Protein AF-A0A537NH48-F1 (afdb_monomer_lite)

Foldseek 3Di:
DPPVVVVVPDDPPPPPDPDDPPPLVVLLVVLQVQLVVLLVVLVVDDPPDASVVSLVRNLVSLVVSLVSCVVVVVVVSNVVSVVVNVVSVVCCVPPPVDD

Secondary structure (DSSP, 8-state):
--GGGTGGG--------SS--TTHHHHHHHHHHHHHHHHHHTTS--TTS-HHHHHHHHHHHHHHHHHHHHHTT-HHHHHHHHHH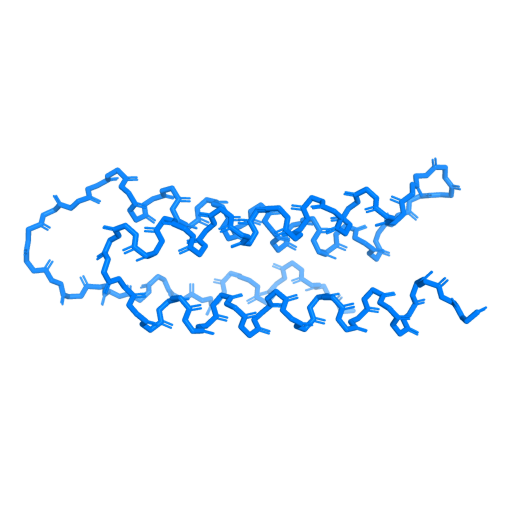HHHHHHHHHHHTS--

pLDDT: mean 80.59, std 19.96, range [38.06, 98.0]

Structure (mmCIF, N/CA/C/O backbone):
data_AF-A0A537NH48-F1
#
_entry.id   AF-A0A537NH48-F1
#
loop_
_atom_site.group_PDB
_atom_site.id
_atom_site.type_symbol
_atom_site.label_atom_id
_atom_site.label_alt_id
_atom_site.label_comp_id
_atom_site.label_asym_id
_atom_site.label_entity_id
_atom_site.label_seq_id
_atom_site.pdbx_PDB_ins_code
_atom_site.Cartn_x
_atom_site.Cartn_y
_atom_site.Cartn_z
_atom_site.occupancy
_atom_site.B_iso_or_equiv
_atom_site.auth_seq_id
_atom_site.auth_comp_id
_atom_site.auth_asym_id
_atom_site.auth_atom_id
_atom_site.pdbx_PDB_model_num
ATOM 1 N N . MET A 1 1 ? 2.548 12.203 -18.583 1.00 38.06 1 MET A N 1
ATOM 2 C CA . MET A 1 1 ? 1.592 12.591 -17.519 1.00 38.06 1 MET A CA 1
ATOM 3 C C . MET A 1 1 ? 2.346 12.783 -16.208 1.00 38.06 1 MET A C 1
ATOM 5 O O . MET A 1 1 ? 3.029 11.864 -15.784 1.00 38.06 1 MET A O 1
ATOM 9 N N . ASN A 1 2 ? 2.260 13.957 -15.574 1.00 38.44 2 ASN A N 1
ATOM 10 C CA . ASN A 1 2 ? 2.938 14.236 -14.301 1.00 38.44 2 ASN A CA 1
ATOM 11 C C . ASN A 1 2 ? 2.164 13.607 -13.128 1.00 38.44 2 ASN A C 1
ATOM 13 O O . ASN A 1 2 ? 1.220 14.210 -12.614 1.00 38.44 2 ASN A O 1
ATOM 17 N N . PHE A 1 3 ? 2.579 12.416 -12.681 1.00 44.19 3 PHE A N 1
ATOM 18 C CA . PHE A 1 3 ? 1.982 11.713 -11.536 1.00 44.19 3 PHE A CA 1
ATOM 19 C C . PHE A 1 3 ? 1.937 12.581 -10.270 1.00 44.19 3 PHE A C 1
ATOM 21 O O . PHE A 1 3 ? 0.995 12.474 -9.499 1.00 44.19 3 PHE A O 1
ATOM 28 N N . ARG A 1 4 ? 2.862 13.538 -10.107 1.00 47.09 4 ARG A N 1
ATOM 29 C CA . ARG A 1 4 ? 2.916 14.490 -8.977 1.00 47.09 4 ARG A CA 1
ATOM 30 C C . ARG A 1 4 ? 1.676 15.395 -8.846 1.00 47.09 4 ARG A C 1
ATOM 32 O O . ARG A 1 4 ? 1.397 15.871 -7.749 1.00 47.09 4 ARG A O 1
ATOM 39 N N . ALA A 1 5 ? 0.918 15.628 -9.923 1.00 40.75 5 ALA A N 1
ATOM 40 C CA . ALA A 1 5 ? -0.221 16.555 -9.928 1.00 40.75 5 ALA A CA 1
ATOM 41 C C . ALA A 1 5 ? -1.545 15.934 -9.438 1.00 40.75 5 ALA A C 1
ATOM 43 O O . ALA A 1 5 ? -2.433 16.666 -8.999 1.00 40.75 5 ALA A O 1
ATOM 44 N N . TRP A 1 6 ? -1.679 14.603 -9.460 1.00 54.03 6 TRP A N 1
ATOM 45 C CA . TRP A 1 6 ? -2.896 13.918 -8.999 1.00 54.03 6 TRP A CA 1
ATOM 46 C C . TRP A 1 6 ? -3.052 13.980 -7.465 1.00 54.03 6 TRP A C 1
ATOM 48 O O . TRP A 1 6 ? -4.153 14.155 -6.946 1.00 54.03 6 TRP A O 1
ATOM 58 N N . TRP A 1 7 ? -1.937 13.951 -6.725 1.00 55.62 7 TRP A N 1
ATOM 59 C CA . TRP A 1 7 ? -1.918 13.816 -5.260 1.00 55.62 7 TRP A CA 1
ATOM 60 C C . TRP A 1 7 ? -2.238 15.101 -4.480 1.00 55.62 7 TRP A C 1
ATOM 62 O O . TRP A 1 7 ? -2.670 15.029 -3.335 1.00 55.62 7 TRP A O 1
ATOM 72 N N . ARG A 1 8 ? -2.099 16.287 -5.093 1.00 49.84 8 ARG A N 1
ATOM 73 C CA . ARG A 1 8 ? -2.443 17.588 -4.470 1.00 49.84 8 ARG A CA 1
ATOM 74 C C . ARG A 1 8 ? -3.954 17.850 -4.374 1.00 49.84 8 ARG A C 1
ATOM 76 O O . ARG A 1 8 ? -4.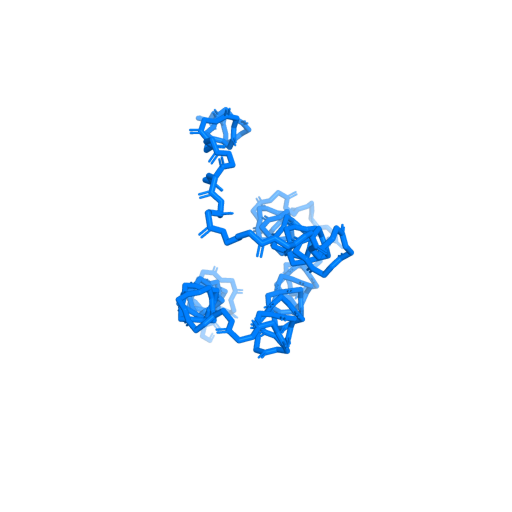354 18.863 -3.813 1.00 49.84 8 ARG A O 1
ATOM 83 N N . ARG A 1 9 ? -4.788 16.962 -4.929 1.00 45.41 9 ARG A N 1
ATOM 84 C CA . ARG A 1 9 ? -6.253 17.098 -5.012 1.00 45.41 9 ARG A CA 1
ATOM 85 C C . ARG A 1 9 ? -7.039 16.124 -4.125 1.00 45.41 9 ARG A C 1
ATOM 87 O O . ARG A 1 9 ? -8.250 16.022 -4.297 1.00 45.41 9 ARG A O 1
ATOM 94 N N . ARG A 1 10 ? -6.419 15.412 -3.174 1.00 50.22 10 ARG A N 1
ATOM 95 C CA . ARG A 1 10 ? -7.192 14.738 -2.112 1.00 50.22 10 ARG A CA 1
ATOM 96 C C . ARG A 1 10 ? -7.309 15.693 -0.924 1.00 50.22 10 ARG A C 1
ATOM 98 O O . ARG A 1 10 ? -6.307 15.892 -0.242 1.00 50.22 10 ARG A O 1
ATOM 105 N N . PRO A 1 11 ? -8.482 16.305 -0.669 1.00 41.97 11 PRO A N 1
ATOM 106 C CA . PRO A 1 11 ? -8.673 17.014 0.585 1.00 41.97 11 PRO A CA 1
ATOM 107 C C . PRO A 1 11 ? -8.484 16.009 1.732 1.00 41.97 11 PRO A C 1
ATOM 109 O O . PRO A 1 11 ? -8.974 14.876 1.614 1.00 41.97 11 PRO A O 1
ATOM 112 N N . PRO A 1 12 ? -7.790 16.370 2.826 1.00 49.22 12 PRO A N 1
ATOM 113 C CA . PRO A 1 12 ? -7.879 15.593 4.053 1.00 49.22 12 PRO A CA 1
ATOM 114 C C . PRO A 1 12 ? -9.363 15.546 4.419 1.00 49.22 12 PRO A C 1
ATOM 116 O O . PRO A 1 12 ? -9.993 16.585 4.615 1.00 49.22 12 PRO A O 1
ATOM 119 N N . ARG A 1 13 ? -9.968 14.354 4.389 1.00 53.50 13 ARG A N 1
ATOM 120 C CA . ARG A 1 13 ? -11.378 14.231 4.763 1.00 53.50 13 ARG A CA 1
ATOM 121 C C . ARG A 1 13 ? -11.483 14.599 6.243 1.00 53.50 13 ARG A C 1
ATOM 123 O O . ARG A 1 13 ? -10.702 14.058 7.027 1.00 53.50 13 ARG A O 1
ATOM 130 N N . PRO A 1 14 ? -12.401 15.501 6.629 1.00 42.62 14 PRO A N 1
ATOM 131 C CA . PRO A 1 14 ? -12.611 15.810 8.029 1.00 42.62 14 PRO A CA 1
ATOM 132 C C . PRO A 1 14 ? -13.133 14.540 8.696 1.00 42.62 14 PRO A C 1
ATOM 134 O O . PRO A 1 14 ? -14.243 14.082 8.427 1.00 42.62 14 PRO A O 1
ATOM 137 N N . VAL A 1 15 ? -12.288 13.927 9.517 1.00 54.19 15 VAL A N 1
ATOM 138 C CA . VAL A 1 15 ? -12.689 12.833 10.392 1.00 54.19 15 VAL A CA 1
ATOM 139 C C . VAL A 1 15 ? -13.487 13.494 11.513 1.00 54.19 15 VAL A C 1
ATOM 141 O O . VAL A 1 15 ? -12.925 13.992 12.481 1.00 54.19 15 VAL A O 1
ATOM 144 N N . SER A 1 16 ? -14.803 13.613 11.339 1.00 50.50 16 SER A N 1
ATOM 145 C CA . SER A 1 16 ? -15.693 14.055 12.412 1.00 50.50 16 SER A CA 1
ATOM 146 C C . SER A 1 16 ? -15.777 12.946 13.454 1.00 50.50 16 SER A C 1
ATOM 148 O O . SER A 1 16 ? -16.609 12.055 13.327 1.00 50.50 16 SER A O 1
ATOM 150 N N . HIS A 1 17 ? -14.906 12.993 14.458 1.00 48.41 17 HIS A N 1
ATOM 151 C CA . HIS A 1 17 ? -15.121 12.428 15.789 1.00 48.41 17 HIS A CA 1
ATOM 152 C C . HIS A 1 17 ? -14.564 13.444 16.788 1.00 48.41 17 HIS A C 1
ATOM 154 O O . HIS A 1 17 ? -13.398 13.827 16.715 1.00 48.41 17 HIS A O 1
ATOM 160 N N . GLY A 1 18 ? -15.432 13.954 17.662 1.00 47.41 18 GLY A N 1
ATOM 161 C CA . GLY A 1 18 ? -15.027 14.835 18.750 1.00 47.41 18 GLY A CA 1
ATOM 162 C C . GLY A 1 18 ? -14.054 14.114 19.682 1.00 47.41 18 GLY A C 1
ATOM 163 O O . GLY A 1 18 ?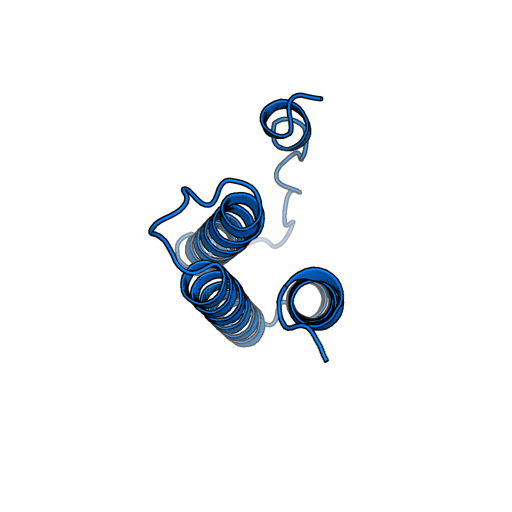 -14.307 12.979 20.076 1.00 47.41 18 GLY A O 1
ATOM 164 N N . GLY A 1 19 ? -12.960 14.796 20.021 1.00 42.28 19 GLY A N 1
ATOM 165 C CA . GLY A 1 19 ? -11.904 14.317 20.915 1.00 42.28 19 GLY A CA 1
ATOM 166 C C . GLY A 1 19 ? -10.609 14.049 20.155 1.00 42.28 19 GLY A C 1
ATOM 167 O O . GLY A 1 19 ? -10.503 13.056 19.451 1.00 42.28 19 GLY A O 1
ATOM 168 N N . GLU A 1 20 ? -9.637 14.955 20.266 1.00 50.00 20 GLU A N 1
ATOM 169 C CA . GLU A 1 20 ? -8.377 14.910 19.517 1.00 50.00 20 GLU A CA 1
ATOM 170 C C . GLU A 1 20 ? -7.531 13.649 19.804 1.00 50.00 20 GLU A C 1
ATOM 172 O O . GLU A 1 20 ? -7.075 13.482 20.935 1.00 50.00 20 GLU A O 1
ATOM 177 N N . PRO A 1 21 ? -7.160 12.851 18.782 1.00 47.41 21 PRO A N 1
ATOM 178 C CA . PRO A 1 21 ? -6.024 11.943 18.835 1.00 47.41 21 PRO A CA 1
ATOM 179 C C . PRO A 1 21 ? -4.954 12.461 17.862 1.00 47.41 21 PRO A C 1
ATOM 181 O O . PRO A 1 21 ? -4.743 11.917 16.780 1.00 47.41 21 PRO A O 1
ATOM 184 N N . LYS A 1 22 ? -4.296 13.576 18.205 1.00 54.47 22 LYS A N 1
ATOM 185 C CA . LYS A 1 22 ? -3.346 14.265 17.306 1.00 54.47 22 LYS A CA 1
ATOM 186 C C . LYS A 1 22 ? -2.090 13.447 16.942 1.00 54.47 22 LYS A C 1
ATOM 188 O O . LYS A 1 22 ? -1.393 13.826 16.005 1.00 54.47 22 LYS A O 1
ATOM 193 N N . GLY A 1 23 ? -1.803 12.340 17.633 1.00 59.28 23 GLY A N 1
ATOM 194 C CA . GLY A 1 23 ? -0.634 11.488 17.366 1.00 59.28 23 GLY A CA 1
ATOM 195 C C . GLY A 1 23 ? -0.888 10.373 16.348 1.00 59.28 23 GLY A C 1
ATOM 196 O O . GLY A 1 23 ? -0.162 10.239 15.363 1.00 59.28 23 GLY A O 1
ATOM 197 N N . ASP A 1 24 ? -1.948 9.592 16.546 1.00 67.19 24 ASP A N 1
ATOM 198 C CA . ASP A 1 24 ? -2.073 8.290 15.883 1.00 67.19 24 ASP A CA 1
ATOM 199 C C . ASP A 1 24 ? -2.634 8.381 14.455 1.00 67.19 24 ASP A C 1
ATOM 201 O O . ASP A 1 24 ? -2.224 7.629 13.566 1.00 67.19 24 ASP A O 1
ATOM 205 N N . THR A 1 25 ? -3.525 9.340 14.178 1.00 78.94 25 THR A N 1
ATOM 206 C CA . THR A 1 25 ? -4.007 9.582 12.805 1.00 78.94 25 THR A CA 1
ATOM 207 C C . THR A 1 25 ? -2.944 10.247 11.929 1.00 78.94 25 THR A C 1
ATOM 209 O O . THR A 1 25 ? -2.930 10.042 10.714 1.00 78.94 25 THR A O 1
ATOM 212 N N . GLY A 1 26 ? -2.041 11.028 12.532 1.00 86.81 26 GLY A N 1
ATOM 213 C CA . GLY A 1 26 ? -0.897 11.624 11.838 1.00 86.81 26 GLY A CA 1
ATOM 214 C C . GLY A 1 26 ? 0.110 10.564 11.395 1.00 86.81 26 GLY A C 1
ATOM 215 O O . GLY A 1 26 ? 0.565 10.586 10.251 1.00 86.81 26 GLY A O 1
ATOM 216 N N . GLU A 1 27 ? 0.387 9.592 12.265 1.00 88.56 27 GLU A N 1
ATOM 217 C CA . GLU A 1 27 ? 1.243 8.453 11.934 1.00 88.56 27 GLU A CA 1
ATOM 218 C C . GLU A 1 27 ? 0.629 7.581 10.832 1.00 88.56 27 GLU A C 1
ATOM 220 O O . GLU A 1 27 ? 1.315 7.230 9.874 1.00 88.56 27 GLU A O 1
ATOM 225 N N . LEU A 1 28 ? -0.682 7.310 10.882 1.00 90.00 28 LEU A N 1
ATOM 226 C CA . LEU A 1 28 ? -1.384 6.601 9.80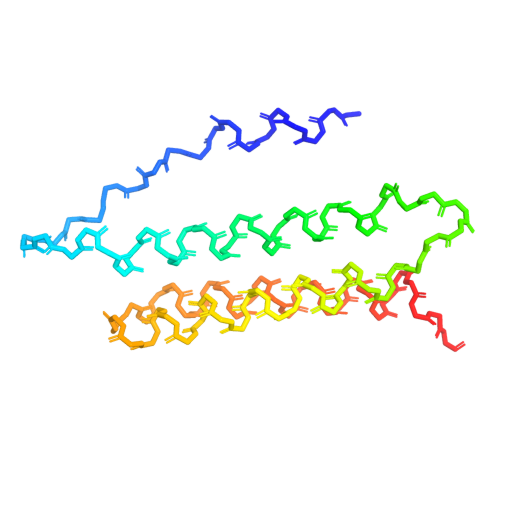6 1.00 90.00 28 LEU A CA 1
ATOM 227 C C . LEU A 1 28 ? -1.207 7.300 8.449 1.00 90.00 28 LEU A C 1
ATOM 229 O O . LEU A 1 28 ? -0.844 6.652 7.465 1.00 90.00 28 LEU A O 1
ATOM 233 N N . ALA A 1 29 ? -1.420 8.618 8.398 1.00 91.25 29 ALA A N 1
ATOM 234 C CA . ALA A 1 29 ? -1.270 9.397 7.170 1.00 91.25 29 ALA A CA 1
ATOM 235 C C . ALA A 1 29 ? 0.182 9.414 6.665 1.00 91.25 29 ALA A C 1
ATOM 237 O O . ALA A 1 29 ? 0.426 9.310 5.460 1.00 91.25 29 ALA A O 1
ATOM 238 N N . ARG A 1 30 ? 1.156 9.509 7.578 1.00 94.00 30 ARG A N 1
ATOM 239 C CA . ARG A 1 30 ? 2.585 9.435 7.254 1.00 94.00 30 ARG A CA 1
ATOM 240 C C . ARG A 1 30 ? 2.955 8.072 6.667 1.00 94.00 30 ARG A C 1
ATOM 242 O O . ARG A 1 30 ? 3.657 8.022 5.660 1.00 94.00 30 ARG A O 1
ATOM 249 N N . LEU A 1 31 ? 2.493 6.982 7.276 1.00 96.00 31 LEU A N 1
ATOM 250 C CA . LEU A 1 31 ? 2.771 5.622 6.816 1.00 96.00 31 LEU A CA 1
ATOM 251 C C . LEU A 1 31 ? 2.160 5.362 5.437 1.00 96.00 31 LEU A C 1
ATOM 253 O O . LEU A 1 31 ? 2.839 4.823 4.567 1.00 96.00 31 LEU A O 1
ATOM 257 N N . GLU A 1 32 ? 0.921 5.800 5.199 1.00 95.25 32 GLU A N 1
ATOM 258 C CA . GLU A 1 32 ? 0.315 5.717 3.866 1.00 95.25 32 GLU A CA 1
ATOM 259 C C . GLU A 1 32 ? 1.117 6.518 2.831 1.00 95.25 32 GLU A C 1
ATOM 261 O O . GLU A 1 32 ? 1.383 6.018 1.739 1.00 95.25 32 GLU A O 1
ATOM 266 N N . LEU A 1 33 ? 1.555 7.733 3.176 1.00 95.50 33 LEU A N 1
ATOM 267 C CA . LEU A 1 33 ? 2.363 8.558 2.280 1.00 95.50 33 LEU A CA 1
ATOM 268 C C . LEU A 1 33 ? 3.678 7.865 1.898 1.00 95.50 33 LEU A C 1
ATOM 270 O O . LEU A 1 33 ? 4.028 7.835 0.720 1.00 95.50 33 LEU A O 1
ATOM 274 N N . LEU A 1 34 ? 4.394 7.300 2.874 1.00 95.56 34 LEU A N 1
ATOM 275 C CA . LEU A 1 34 ? 5.633 6.558 2.625 1.00 95.56 34 LEU A CA 1
ATOM 276 C C . LEU A 1 34 ? 5.383 5.319 1.758 1.00 95.56 34 LEU A C 1
ATOM 278 O O . LEU A 1 34 ? 6.179 5.021 0.869 1.00 95.56 34 LEU A O 1
ATOM 282 N N . ALA A 1 35 ? 4.267 4.623 1.982 1.00 95.88 35 ALA A N 1
ATOM 283 C CA . ALA A 1 35 ? 3.895 3.457 1.195 1.00 95.88 35 ALA A CA 1
ATOM 284 C C . ALA A 1 35 ? 3.644 3.811 -0.279 1.00 95.88 35 ALA A C 1
ATOM 286 O O . ALA A 1 35 ? 4.168 3.150 -1.173 1.00 95.88 35 ALA A O 1
ATOM 287 N N . GLU A 1 36 ? 2.888 4.879 -0.540 1.00 94.62 36 GLU A N 1
ATOM 288 C CA . GLU A 1 36 ? 2.603 5.347 -1.901 1.00 94.62 36 GLU A CA 1
ATOM 289 C C . GLU A 1 36 ? 3.852 5.921 -2.588 1.00 94.62 36 GLU A C 1
ATOM 291 O O . GLU A 1 36 ? 4.018 5.748 -3.793 1.00 94.62 36 GLU A O 1
ATOM 296 N N . GLN A 1 37 ? 4.761 6.566 -1.846 1.00 94.69 37 GLN A N 1
ATOM 297 C CA . GLN A 1 37 ? 6.048 7.020 -2.390 1.00 94.69 37 GLN A CA 1
ATOM 298 C C . GLN A 1 37 ? 6.928 5.849 -2.823 1.00 94.69 37 GLN A C 1
ATOM 300 O O . GLN A 1 37 ? 7.482 5.883 -3.919 1.00 94.69 37 GLN A O 1
ATOM 305 N N . ALA A 1 38 ? 7.026 4.810 -1.994 1.00 93.62 38 ALA A N 1
ATOM 306 C CA . ALA A 1 38 ? 7.751 3.597 -2.347 1.00 93.62 38 ALA A CA 1
ATOM 307 C C . ALA A 1 38 ? 7.096 2.889 -3.546 1.00 93.62 38 ALA A C 1
ATOM 309 O O . ALA A 1 38 ? 7.791 2.463 -4.461 1.00 93.62 38 ALA A O 1
ATOM 310 N N . TYR A 1 39 ? 5.760 2.854 -3.609 1.00 94.38 39 TYR A N 1
ATOM 311 C CA . TYR A 1 39 ? 5.054 2.320 -4.773 1.00 94.38 39 TYR A CA 1
ATOM 312 C C . TYR A 1 39 ? 5.345 3.117 -6.054 1.00 94.38 39 TYR A C 1
ATOM 314 O O . TYR A 1 39 ? 5.617 2.527 -7.094 1.00 94.38 39 TYR A O 1
ATOM 322 N N . ALA A 1 40 ? 5.338 4.450 -5.995 1.00 92.50 40 ALA A N 1
ATOM 323 C CA . ALA A 1 40 ? 5.709 5.282 -7.139 1.00 92.50 40 ALA A CA 1
ATOM 324 C C . ALA A 1 40 ? 7.166 5.041 -7.567 1.00 92.50 40 ALA A C 1
ATOM 326 O O . ALA A 1 40 ? 7.445 4.915 -8.758 1.00 92.50 40 ALA A O 1
ATOM 327 N N . ALA A 1 41 ? 8.071 4.897 -6.595 1.00 91.12 41 ALA A N 1
ATOM 328 C CA . ALA A 1 41 ? 9.482 4.644 -6.847 1.00 91.12 41 ALA A CA 1
ATOM 329 C C . ALA A 1 41 ? 9.738 3.324 -7.591 1.00 91.12 41 ALA A C 1
ATOM 331 O O . ALA A 1 41 ? 10.728 3.258 -8.309 1.00 91.12 41 ALA A O 1
ATOM 332 N N . MET A 1 42 ? 8.833 2.333 -7.517 1.00 90.06 42 MET A N 1
ATOM 333 C CA . MET A 1 42 ? 8.921 1.093 -8.309 1.00 90.06 42 MET A CA 1
ATOM 334 C C . MET A 1 42 ? 8.972 1.334 -9.828 1.00 90.06 42 MET A C 1
ATOM 336 O O . MET A 1 42 ? 9.483 0.486 -10.554 1.00 90.06 42 MET A O 1
ATOM 340 N N . TYR A 1 43 ? 8.461 2.467 -10.317 1.00 87.69 43 TYR A N 1
ATOM 341 C CA . TYR A 1 43 ? 8.468 2.816 -11.743 1.00 87.69 43 TYR A CA 1
ATOM 342 C C . TYR A 1 43 ? 9.613 3.758 -12.140 1.00 87.69 43 TYR A C 1
ATOM 344 O O . TYR A 1 43 ? 9.944 3.845 -13.319 1.00 87.69 43 TYR A O 1
ATOM 352 N N . ASP A 1 44 ? 10.231 4.434 -11.170 1.00 85.50 44 ASP A N 1
ATOM 353 C CA . ASP A 1 44 ? 11.316 5.402 -11.381 1.00 85.50 44 ASP A CA 1
ATOM 354 C C . ASP A 1 44 ? 12.705 4.781 -11.114 1.00 85.50 44 ASP A C 1
ATOM 356 O O . ASP A 1 44 ? 13.683 5.494 -10.879 1.00 85.50 44 ASP A O 1
ATOM 360 N N . VAL A 1 45 ? 12.803 3.447 -11.101 1.00 72.44 45 VAL A N 1
ATOM 361 C CA . VAL A 1 45 ? 13.999 2.713 -10.664 1.00 72.44 45 VAL A CA 1
ATOM 362 C C . VAL A 1 45 ? 15.161 2.896 -11.654 1.00 72.44 45 VAL A C 1
ATOM 364 O O . VAL A 1 45 ? 15.063 2.459 -12.802 1.00 72.44 45 VAL A O 1
ATOM 367 N N . PRO A 1 46 ? 16.294 3.499 -11.235 1.00 66.38 46 PRO A N 1
ATOM 368 C CA . PRO A 1 46 ? 17.500 3.557 -12.057 1.00 66.38 46 PRO A CA 1
ATOM 369 C C . PRO A 1 46 ? 18.089 2.153 -12.286 1.00 66.38 46 PRO A C 1
ATOM 371 O O . PRO A 1 46 ? 17.876 1.274 -11.453 1.00 66.38 46 PRO A O 1
ATOM 374 N N . PRO A 1 47 ? 18.935 1.944 -13.315 1.00 63.06 47 PRO A N 1
ATOM 375 C CA . PRO A 1 47 ? 19.419 0.617 -13.735 1.00 63.06 47 PRO A CA 1
ATOM 376 C C . PRO A 1 47 ? 20.119 -0.236 -12.661 1.00 63.06 47 PRO A C 1
ATOM 378 O O . PRO A 1 47 ? 20.335 -1.424 -12.864 1.00 63.06 47 PRO A O 1
ATOM 381 N N . LEU A 1 48 ? 20.521 0.371 -11.542 1.00 65.81 48 LEU A N 1
ATOM 382 C CA . LEU A 1 48 ? 21.316 -0.242 -10.475 1.00 65.81 48 LEU A CA 1
ATOM 383 C C . LEU A 1 48 ? 20.519 -0.496 -9.185 1.00 65.81 48 LEU A C 1
ATOM 385 O O . LEU A 1 48 ? 21.078 -1.003 -8.216 1.00 65.81 48 LEU A O 1
ATOM 389 N N . ARG A 1 49 ? 19.239 -0.114 -9.135 1.00 73.12 49 ARG A N 1
ATOM 390 C CA . ARG A 1 49 ? 18.387 -0.269 -7.950 1.00 73.12 49 ARG A CA 1
ATOM 391 C C . ARG A 1 49 ? 17.376 -1.390 -8.188 1.00 73.12 49 ARG A C 1
ATOM 393 O O . ARG A 1 49 ? 16.888 -1.566 -9.297 1.00 73.12 49 ARG A O 1
ATOM 400 N N . SER A 1 50 ? 17.073 -2.173 -7.156 1.00 83.06 50 SER A N 1
ATOM 401 C CA . SER A 1 50 ? 16.104 -3.264 -7.266 1.00 83.06 50 SER A CA 1
ATOM 402 C C . SER A 1 50 ? 14.689 -2.756 -7.008 1.00 83.06 50 SER A C 1
ATOM 404 O O . SER A 1 50 ? 14.402 -2.251 -5.924 1.00 83.06 50 SER A O 1
ATOM 406 N N . VAL A 1 51 ? 13.773 -2.975 -7.957 1.00 90.38 51 VAL A N 1
ATOM 407 C CA . VAL A 1 51 ? 12.332 -2.714 -7.766 1.00 90.38 51 VAL A CA 1
ATOM 408 C C . VAL A 1 51 ? 11.783 -3.470 -6.546 1.00 90.38 51 VAL A C 1
ATOM 410 O O . VAL A 1 51 ? 10.833 -3.025 -5.901 1.00 90.38 51 VAL A O 1
ATOM 413 N N . LYS A 1 52 ? 12.397 -4.609 -6.194 1.00 90.94 52 LYS A N 1
ATOM 414 C CA . LYS A 1 52 ? 12.016 -5.411 -5.028 1.00 90.94 52 LYS A CA 1
ATOM 415 C C . LYS A 1 52 ? 12.111 -4.624 -3.720 1.00 90.94 52 LYS A C 1
ATOM 417 O O . LYS A 1 52 ? 11.228 -4.778 -2.883 1.00 90.94 52 LYS A O 1
ATOM 422 N N . ASP A 1 53 ? 13.126 -3.780 -3.558 1.00 92.06 53 ASP A N 1
ATOM 423 C CA . ASP A 1 53 ? 13.311 -3.017 -2.320 1.00 92.06 53 ASP A CA 1
ATOM 424 C C . ASP A 1 53 ? 12.212 -1.960 -2.161 1.00 92.06 53 ASP A C 1
ATOM 426 O O . ASP A 1 53 ? 11.668 -1.771 -1.074 1.00 92.06 53 ASP A O 1
ATOM 430 N N . ASP A 1 54 ? 11.840 -1.286 -3.253 1.00 93.38 54 ASP A N 1
ATOM 431 C CA . ASP A 1 54 ? 10.724 -0.334 -3.275 1.00 93.38 54 ASP A CA 1
ATOM 432 C C . ASP A 1 54 ? 9.383 -1.025 -3.011 1.00 93.38 54 ASP A C 1
ATOM 434 O O . ASP A 1 54 ? 8.578 -0.545 -2.210 1.00 93.38 54 ASP A O 1
ATOM 438 N N . TYR A 1 55 ? 9.173 -2.199 -3.604 1.00 94.81 55 TYR A N 1
ATOM 439 C CA . TYR A 1 55 ? 8.006 -3.031 -3.331 1.00 94.81 55 TYR A CA 1
ATOM 440 C C . TYR A 1 55 ? 7.920 -3.467 -1.859 1.00 94.81 55 TYR A C 1
ATOM 442 O O . TYR A 1 55 ? 6.876 -3.291 -1.220 1.00 94.81 55 TYR A O 1
ATOM 450 N N . ASP A 1 56 ? 9.005 -4.002 -1.294 1.00 95.75 56 ASP A N 1
ATOM 451 C CA . ASP A 1 56 ? 9.041 -4.452 0.098 1.00 95.75 56 ASP A CA 1
ATOM 452 C C . ASP A 1 56 ? 8.806 -3.267 1.057 1.00 95.75 56 ASP A C 1
ATOM 454 O O . ASP A 1 56 ? 8.032 -3.387 2.015 1.00 95.75 56 ASP A O 1
ATOM 458 N N . ASN A 1 57 ? 9.361 -2.088 0.749 1.00 95.62 57 ASN A N 1
ATOM 459 C CA . ASN A 1 57 ? 9.100 -0.848 1.483 1.00 95.62 57 ASN A CA 1
ATOM 460 C C . ASN A 1 57 ? 7.635 -0.395 1.391 1.00 95.62 57 ASN A C 1
ATOM 462 O O . ASN A 1 57 ? 7.043 -0.036 2.415 1.00 95.62 57 ASN A O 1
ATOM 466 N N . ALA A 1 58 ? 7.024 -0.424 0.204 1.00 96.25 58 ALA A N 1
ATOM 467 C CA . ALA A 1 58 ? 5.613 -0.082 0.032 1.00 96.25 58 ALA A CA 1
ATOM 468 C C . ALA A 1 58 ? 4.725 -1.017 0.866 1.00 96.25 58 ALA A C 1
ATOM 470 O O . ALA A 1 58 ? 3.889 -0.570 1.658 1.00 96.25 58 ALA A O 1
ATOM 471 N N . ARG A 1 59 ? 4.964 -2.329 0.763 1.00 97.50 59 ARG A N 1
ATOM 472 C CA . ARG A 1 59 ? 4.219 -3.362 1.490 1.00 97.50 59 ARG A CA 1
ATOM 473 C C . ARG A 1 59 ? 4.357 -3.215 3.005 1.00 97.50 59 ARG A C 1
ATOM 475 O O . ARG A 1 59 ? 3.358 -3.346 3.716 1.00 97.50 59 ARG A O 1
ATOM 482 N N . LEU A 1 60 ? 5.565 -2.939 3.499 1.00 97.75 60 LEU A N 1
ATOM 483 C CA . LEU A 1 60 ? 5.833 -2.736 4.923 1.00 97.75 60 LEU A CA 1
ATOM 484 C C . LEU A 1 60 ? 5.090 -1.512 5.471 1.00 97.75 60 LEU A C 1
ATOM 486 O O . LEU A 1 60 ? 4.444 -1.604 6.515 1.00 97.75 60 LEU A O 1
ATOM 490 N N . ASN A 1 61 ? 5.155 -0.377 4.774 1.00 97.56 61 ASN A N 1
ATOM 491 C CA . ASN A 1 61 ? 4.503 0.851 5.227 1.00 97.56 61 ASN A CA 1
ATOM 492 C C . ASN A 1 61 ? 2.971 0.736 5.189 1.00 97.56 61 ASN A C 1
ATOM 494 O O . ASN A 1 61 ? 2.318 1.149 6.147 1.00 97.56 61 ASN A O 1
ATOM 498 N N . PHE A 1 62 ? 2.391 0.079 4.176 1.00 97.69 62 PHE A N 1
ATOM 499 C CA . PHE A 1 62 ? 0.956 -0.230 4.188 1.00 97.69 62 PHE A CA 1
ATOM 500 C C . PHE A 1 62 ? 0.564 -1.137 5.354 1.00 97.69 62 PHE A C 1
ATOM 502 O O . PHE A 1 62 ? -0.453 -0.888 5.997 1.00 97.69 62 PHE A O 1
ATOM 509 N N . GLN A 1 63 ? 1.359 -2.166 5.663 1.00 98.00 63 GLN A N 1
ATOM 510 C CA . GLN A 1 63 ? 1.078 -3.044 6.800 1.00 98.00 63 GLN A CA 1
ATOM 511 C C . GLN A 1 63 ? 1.091 -2.265 8.122 1.00 98.00 63 GLN A C 1
ATOM 513 O O . GLN A 1 63 ? 0.160 -2.384 8.915 1.00 98.00 63 GLN A O 1
ATOM 518 N N . ARG A 1 64 ? 2.085 -1.394 8.323 1.00 96.94 64 ARG A N 1
ATOM 519 C CA . ARG A 1 64 ? 2.146 -0.515 9.499 1.00 96.94 64 ARG A CA 1
ATOM 520 C C . ARG A 1 64 ? 0.948 0.434 9.572 1.00 96.94 64 ARG A C 1
ATOM 522 O O . ARG A 1 64 ? 0.393 0.609 10.654 1.00 96.94 64 ARG A O 1
ATOM 529 N N . ALA A 1 65 ? 0.519 1.005 8.444 1.00 95.94 65 ALA A N 1
ATOM 530 C CA . ALA A 1 65 ? -0.662 1.868 8.387 1.00 95.94 65 ALA A CA 1
ATOM 531 C C . ALA A 1 65 ? -1.945 1.100 8.755 1.00 95.94 65 ALA A C 1
ATOM 533 O O . ALA A 1 65 ? -2.780 1.612 9.498 1.00 95.94 65 ALA A O 1
ATOM 534 N N . ILE A 1 66 ? -2.084 -0.148 8.291 1.00 96.25 66 ILE A N 1
ATOM 535 C CA . ILE A 1 66 ? -3.193 -1.042 8.655 1.00 96.25 66 ILE A CA 1
ATOM 536 C C . ILE A 1 66 ? -3.187 -1.323 10.160 1.00 96.25 66 ILE A C 1
ATOM 538 O O . ILE A 1 66 ? -4.233 -1.253 10.802 1.00 96.25 66 ILE A O 1
ATOM 542 N N . ASP A 1 67 ? -2.025 -1.612 10.742 1.00 96.00 67 ASP A N 1
ATOM 543 C CA . ASP A 1 67 ? -1.919 -1.904 12.171 1.00 96.00 67 ASP A CA 1
ATOM 544 C C . ASP A 1 67 ? -2.173 -0.662 13.039 1.00 96.00 67 ASP A C 1
ATOM 546 O O . ASP A 1 67 ? -2.744 -0.785 14.123 1.00 96.00 67 ASP A O 1
ATOM 550 N N . ALA A 1 68 ? -1.814 0.534 12.563 1.00 93.75 68 ALA A N 1
ATOM 551 C CA . ALA A 1 68 ? -2.203 1.798 13.189 1.00 93.75 68 ALA A CA 1
ATOM 552 C C . ALA A 1 68 ? -3.725 2.022 13.101 1.00 93.75 68 ALA A C 1
ATOM 554 O O . ALA A 1 68 ? -4.369 2.296 14.111 1.00 93.75 68 ALA A O 1
ATOM 555 N N . ALA A 1 69 ? -4.329 1.809 11.927 1.00 92.62 69 ALA A N 1
ATOM 556 C CA . ALA A 1 69 ? -5.775 1.924 11.732 1.00 92.62 69 ALA A CA 1
ATOM 557 C C . ALA A 1 69 ? -6.564 0.954 12.628 1.00 92.62 69 ALA A C 1
ATOM 559 O O . ALA A 1 69 ? -7.590 1.329 13.192 1.00 92.62 69 ALA A O 1
ATOM 560 N N . ARG A 1 70 ? -6.063 -0.277 12.806 1.00 94.44 70 ARG A N 1
ATOM 561 C CA . ARG A 1 70 ? -6.634 -1.275 13.725 1.00 94.44 70 ARG A CA 1
ATOM 562 C C . ARG A 1 70 ? -6.582 -0.811 15.175 1.00 94.44 70 ARG A C 1
ATOM 564 O O . ARG A 1 70 ? -7.597 -0.897 15.858 1.00 94.44 70 ARG A O 1
ATOM 571 N N . ARG A 1 71 ? -5.434 -0.292 15.629 1.00 93.00 71 ARG A N 1
ATOM 572 C CA . ARG A 1 71 ? -5.279 0.260 16.988 1.00 93.00 71 ARG A CA 1
ATOM 573 C C . ARG A 1 71 ? -6.238 1.419 17.257 1.00 93.00 71 ARG A C 1
ATOM 575 O O . ARG A 1 71 ? -6.714 1.559 18.374 1.00 93.00 71 ARG A O 1
ATOM 582 N N . LEU A 1 72 ? -6.560 2.190 16.221 1.00 89.88 72 LEU A N 1
ATOM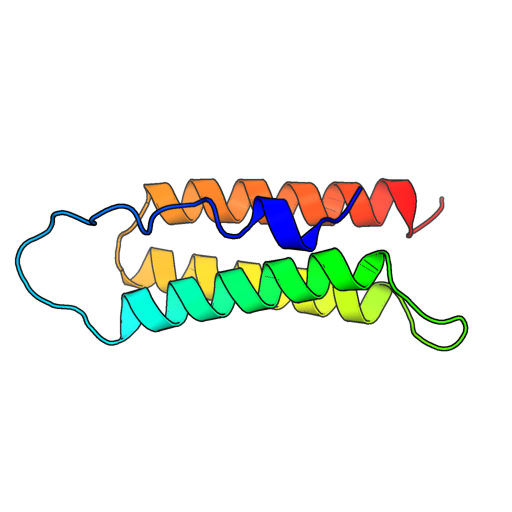 583 C CA . LEU A 1 72 ? -7.499 3.310 16.284 1.00 89.88 72 LEU A CA 1
ATOM 584 C C . LEU A 1 72 ? -8.972 2.916 16.102 1.00 89.88 72 LEU A C 1
ATOM 586 O O . LEU A 1 72 ? -9.837 3.787 16.120 1.00 89.88 72 LEU A O 1
ATOM 590 N N . GLY A 1 73 ? -9.281 1.638 15.864 1.00 92.69 73 GLY A N 1
ATOM 591 C CA . GLY A 1 73 ? -10.649 1.190 15.579 1.00 92.69 73 GLY A CA 1
ATOM 592 C C . GLY A 1 73 ? -11.210 1.668 14.229 1.00 92.69 73 GLY A C 1
ATOM 593 O O . GLY A 1 73 ? -12.408 1.542 13.972 1.00 92.69 73 GLY A O 1
ATOM 594 N N . LEU A 1 74 ? -10.365 2.185 13.330 1.00 93.06 74 LEU A N 1
ATOM 595 C CA . LEU A 1 74 ? -10.758 2.746 12.033 1.00 93.06 74 LEU A CA 1
ATOM 596 C C . LEU A 1 74 ? -10.954 1.641 10.985 1.00 93.06 74 LEU A C 1
ATOM 598 O O . LEU A 1 74 ? -10.176 1.488 10.043 1.00 93.06 74 LEU A O 1
ATOM 602 N N . SER A 1 75 ? -12.019 0.857 11.139 1.00 92.50 75 SER A N 1
ATOM 603 C CA . SER A 1 75 ? -12.293 -0.327 10.306 1.00 92.50 75 SER A CA 1
ATOM 604 C C . SER A 1 75 ? -12.418 -0.021 8.804 1.00 92.50 75 SER A C 1
ATOM 606 O O . SER A 1 75 ? -12.011 -0.827 7.965 1.00 92.50 75 SER A O 1
ATOM 608 N N . SER A 1 76 ? -12.930 1.160 8.444 1.00 92.00 76 SER A N 1
ATOM 609 C CA . SER A 1 76 ? -12.994 1.625 7.051 1.00 92.00 76 SER A CA 1
ATOM 610 C C . SER A 1 76 ? -11.604 1.852 6.449 1.00 92.00 76 SER A C 1
ATOM 612 O O . SER A 1 76 ? -11.350 1.449 5.311 1.00 92.00 76 SER A O 1
ATOM 614 N N . GLU A 1 77 ? -10.687 2.444 7.216 1.00 93.12 77 GLU A N 1
ATOM 615 C CA . GLU A 1 77 ? -9.306 2.672 6.790 1.00 93.12 77 GLU A CA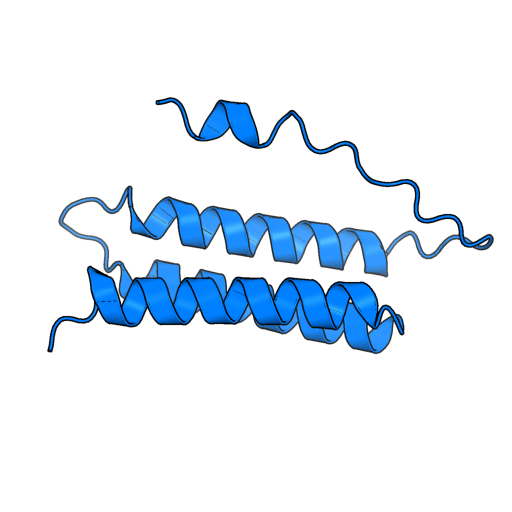 1
ATOM 616 C C . GLU A 1 77 ? -8.538 1.357 6.681 1.00 93.12 77 GLU A C 1
ATOM 618 O O . GLU A 1 77 ? -7.829 1.152 5.699 1.00 93.12 77 GLU A O 1
ATOM 623 N N . VAL A 1 78 ? -8.757 0.414 7.603 1.00 95.94 78 VAL A N 1
ATOM 624 C CA . VAL A 1 78 ? -8.201 -0.947 7.507 1.00 95.94 78 VAL A CA 1
ATOM 625 C C . VAL A 1 78 ? -8.587 -1.599 6.179 1.00 95.94 78 VAL A C 1
ATOM 627 O O . VAL A 1 78 ? -7.716 -2.090 5.456 1.00 95.94 78 VAL A O 1
ATOM 630 N N . ALA A 1 79 ? -9.874 -1.576 5.822 1.00 96.25 79 ALA A N 1
ATOM 631 C CA . ALA A 1 79 ? -10.352 -2.164 4.573 1.00 96.25 79 ALA A CA 1
ATOM 632 C C . ALA A 1 79 ? -9.757 -1.460 3.340 1.00 96.25 79 ALA A C 1
ATOM 634 O O . ALA A 1 79 ? -9.335 -2.120 2.387 1.00 96.25 79 ALA A O 1
ATOM 635 N N . ARG A 1 80 ? -9.684 -0.123 3.361 1.00 97.12 80 ARG A N 1
ATOM 636 C CA . ARG A 1 80 ? -9.128 0.679 2.262 1.00 97.12 80 ARG A CA 1
ATOM 637 C C . ARG A 1 80 ? -7.635 0.418 2.056 1.00 97.12 80 ARG A C 1
ATOM 639 O O . ARG A 1 80 ? -7.214 0.180 0.925 1.00 97.12 80 ARG A O 1
ATOM 646 N N . LEU A 1 81 ? -6.851 0.455 3.131 1.00 96.62 81 LEU A N 1
ATOM 647 C CA . LEU A 1 81 ? -5.402 0.251 3.096 1.00 96.62 81 LEU A CA 1
ATOM 648 C C . LEU A 1 81 ? -5.049 -1.187 2.701 1.00 96.62 81 LEU A C 1
ATOM 650 O O . LEU A 1 81 ? -4.118 -1.389 1.927 1.00 96.62 81 LEU A O 1
ATOM 654 N N . THR A 1 82 ? -5.835 -2.172 3.146 1.00 97.38 82 THR A N 1
ATOM 655 C CA . THR A 1 82 ? -5.669 -3.577 2.735 1.00 97.38 82 THR A CA 1
ATOM 656 C C . THR A 1 82 ? -5.854 -3.731 1.227 1.00 97.38 82 THR A C 1
ATOM 658 O O . THR A 1 82 ? -4.942 -4.193 0.550 1.00 97.38 82 THR A O 1
ATOM 661 N N . ARG A 1 83 ? -6.965 -3.225 0.665 1.00 97.50 83 ARG A N 1
ATOM 662 C CA . ARG A 1 83 ? -7.196 -3.256 -0.794 1.00 97.50 83 ARG A CA 1
ATOM 663 C C . ARG A 1 83 ? -6.070 -2.581 -1.574 1.00 97.50 83 ARG A C 1
ATOM 665 O O . ARG A 1 83 ? -5.704 -3.035 -2.656 1.00 97.50 83 ARG A O 1
ATOM 672 N N . ARG A 1 84 ? -5.534 -1.478 -1.044 1.00 97.00 84 ARG A N 1
ATOM 673 C CA . ARG A 1 84 ? -4.446 -0.746 -1.695 1.00 97.00 84 ARG A CA 1
ATOM 674 C C . ARG A 1 84 ? -3.136 -1.532 -1.681 1.00 97.00 84 ARG A C 1
ATOM 676 O O . ARG A 1 84 ? -2.483 -1.608 -2.716 1.00 97.00 84 ARG A O 1
ATOM 683 N N . ARG A 1 85 ? -2.791 -2.159 -0.555 1.00 97.38 85 ARG A N 1
ATOM 684 C CA . ARG A 1 85 ? -1.640 -3.062 -0.442 1.00 97.38 85 ARG A CA 1
ATOM 685 C C . ARG A 1 85 ? -1.752 -4.239 -1.411 1.00 97.38 85 ARG A C 1
ATOM 687 O O . ARG A 1 85 ? -0.790 -4.521 -2.117 1.00 97.38 85 ARG A O 1
ATOM 694 N N . ASP A 1 86 ? -2.912 -4.890 -1.463 1.00 97.50 86 ASP A N 1
ATOM 695 C CA . ASP A 1 86 ? -3.133 -6.060 -2.321 1.00 97.50 86 ASP A CA 1
ATOM 696 C C . ASP A 1 86 ? -2.973 -5.700 -3.802 1.00 97.50 86 ASP A C 1
ATOM 698 O O . ASP A 1 86 ? -2.357 -6.443 -4.564 1.00 97.50 86 ASP A O 1
ATOM 702 N N . HIS A 1 87 ? -3.441 -4.513 -4.198 1.00 95.81 87 HIS A N 1
ATOM 703 C CA . HIS A 1 87 ? -3.193 -3.975 -5.533 1.00 95.81 87 HIS A CA 1
ATOM 704 C C . HIS A 1 87 ? -1.694 -3.817 -5.831 1.00 95.81 87 HIS A C 1
ATOM 706 O O . HIS A 1 87 ? -1.251 -4.221 -6.902 1.00 95.81 87 HIS A O 1
ATOM 712 N N . VAL A 1 88 ? -0.904 -3.271 -4.899 1.00 94.69 88 VAL A N 1
ATOM 713 C CA . VAL A 1 88 ? 0.553 -3.125 -5.080 1.00 94.69 88 VAL A CA 1
ATOM 714 C C . VAL A 1 88 ? 1.243 -4.487 -5.197 1.00 94.69 88 VAL A C 1
ATOM 716 O O . VAL A 1 88 ? 2.105 -4.651 -6.056 1.00 94.69 88 VAL A O 1
ATOM 719 N N . CYS A 1 89 ? 0.836 -5.481 -4.400 1.00 95.00 89 CYS A N 1
ATOM 720 C CA . CYS A 1 89 ? 1.319 -6.859 -4.537 1.00 95.00 89 CYS A CA 1
ATOM 721 C C . CYS A 1 89 ? 1.012 -7.435 -5.925 1.00 95.00 89 CYS A C 1
ATOM 723 O O . CYS A 1 89 ? 1.922 -7.912 -6.597 1.00 95.00 89 CYS A O 1
ATOM 725 N N . ALA A 1 90 ? -0.232 -7.310 -6.394 1.00 95.38 90 ALA A N 1
ATOM 726 C CA . ALA A 1 90 ? -0.625 -7.797 -7.714 1.00 95.38 90 ALA A CA 1
ATOM 727 C C . ALA A 1 90 ? 0.142 -7.102 -8.856 1.00 95.38 90 ALA A C 1
ATOM 729 O O . ALA A 1 90 ? 0.518 -7.742 -9.837 1.00 95.38 90 ALA A O 1
ATOM 730 N N . VAL A 1 91 ? 0.406 -5.799 -8.733 1.00 93.44 91 VAL A N 1
ATOM 731 C CA . VAL A 1 91 ? 1.228 -5.048 -9.693 1.00 93.44 91 VAL A CA 1
ATOM 732 C C . VAL A 1 91 ? 2.671 -5.548 -9.693 1.00 93.44 91 VAL A C 1
ATOM 734 O O . VAL A 1 91 ? 3.216 -5.801 -10.763 1.00 93.44 91 VAL A O 1
ATOM 737 N N . TYR A 1 92 ? 3.278 -5.735 -8.518 1.00 93.19 92 TYR A N 1
ATOM 738 C CA . TYR A 1 92 ? 4.631 -6.281 -8.419 1.00 93.19 92 TYR A CA 1
ATOM 739 C C . TYR A 1 92 ? 4.740 -7.656 -9.085 1.00 93.19 92 TYR A C 1
ATOM 741 O O . TYR A 1 92 ? 5.599 -7.863 -9.944 1.00 93.19 92 TYR A O 1
ATOM 749 N N . ASP A 1 93 ? 3.832 -8.568 -8.731 1.00 92.31 93 ASP A N 1
ATOM 750 C CA . ASP A 1 93 ? 3.830 -9.932 -9.254 1.00 92.31 93 ASP A CA 1
ATOM 751 C C . ASP A 1 93 ? 3.597 -9.967 -10.776 1.00 92.31 93 ASP A C 1
ATOM 753 O O . ASP A 1 93 ? 4.252 -10.737 -11.472 1.00 92.31 93 ASP A O 1
ATOM 757 N N . SER A 1 94 ? 2.720 -9.109 -11.312 1.00 92.44 94 SER A N 1
ATOM 758 C CA . SER A 1 94 ? 2.396 -9.098 -12.749 1.00 92.44 94 SER A CA 1
ATOM 759 C C . SER A 1 94 ? 3.406 -8.362 -13.630 1.00 92.44 94 SER A C 1
ATOM 761 O O . SER A 1 94 ? 3.606 -8.765 -14.773 1.00 92.44 94 SER A O 1
ATOM 763 N N . GLN A 1 95 ? 4.015 -7.278 -13.144 1.00 90.31 95 GLN A N 1
ATOM 764 C CA . GLN A 1 95 ? 4.825 -6.386 -13.984 1.00 90.31 95 GLN A CA 1
ATOM 765 C C . GLN A 1 95 ? 6.329 -6.516 -13.756 1.00 90.31 95 GLN A C 1
ATOM 767 O O . GLN A 1 95 ? 7.102 -6.215 -14.661 1.00 90.31 95 GLN A O 1
ATOM 772 N N . PHE A 1 96 ? 6.756 -6.943 -12.567 1.00 87.25 96 PHE A N 1
ATOM 773 C CA . PHE A 1 96 ? 8.166 -6.871 -12.173 1.00 87.25 96 PHE A CA 1
ATOM 774 C C . PHE A 1 96 ? 8.761 -8.212 -11.782 1.00 87.25 96 PHE A C 1
ATOM 776 O O . PHE A 1 96 ? 9.960 -8.413 -11.954 1.00 87.25 96 PHE A O 1
ATOM 783 N N . ARG A 1 97 ? 7.951 -9.119 -11.231 1.00 81.31 97 ARG A N 1
ATOM 784 C CA . ARG A 1 97 ? 8.463 -10.401 -10.761 1.00 81.31 97 ARG A CA 1
ATOM 785 C C . ARG A 1 97 ? 8.863 -11.318 -11.909 1.00 81.31 97 ARG A C 1
ATOM 787 O O . ARG A 1 97 ? 9.873 -11.992 -11.758 1.00 81.31 97 ARG A O 1
ATOM 794 N N . GLY A 1 98 ? 8.139 -11.269 -13.034 1.00 68.00 98 GLY A N 1
ATOM 795 C CA . GLY A 1 98 ? 8.343 -12.183 -14.161 1.00 68.00 98 GLY A CA 1
ATOM 796 C C . GLY A 1 98 ? 8.060 -13.633 -13.746 1.00 68.00 98 GLY A C 1
ATOM 797 O O . GLY A 1 98 ? 8.326 -14.026 -12.614 1.00 68.00 98 GLY A O 1
ATOM 798 N N . PHE A 1 99 ? 7.442 -14.423 -14.617 1.00 48.66 99 PHE A N 1
ATOM 799 C CA . PHE A 1 99 ? 7.255 -15.856 -14.359 1.00 48.66 99 PHE A CA 1
ATOM 800 C C . PHE A 1 99 ? 8.593 -16.599 -14.310 1.00 48.66 99 PHE A C 1
ATOM 802 O O . PHE A 1 99 ? 9.488 -16.230 -15.106 1.00 48.66 99 PHE A O 1
#

Sequence (99 aa):
MNFRAWWRRRPPRPVSHGGEPKGDTGELARLELLAEQAYAAMYDVPPLRSVKDDYDNARLNFQRAIDAARRLGLSSEVARLTRRRDHVCAVYDSQFRGF

Radius of gyration: 14.96 Å; chains: 1; bounding box: 37×33×38 Å